Protein AF-A0A225DSV0-F1 (afdb_monomer_lite)

InterPro domains:
  IPR007055 BON domain [PF04972] (25-70)
  IPR007055 BON domain [PS50914] (3-72)

Structure (mmCIF, N/CA/C/O backbone):
data_AF-A0A225DSV0-F1
#
_entry.id   AF-A0A225DSV0-F1
#
loop_
_atom_site.group_PDB
_atom_site.id
_atom_site.type_symbol
_atom_site.label_atom_id
_atom_site.label_alt_id
_atom_site.label_comp_id
_atom_site.label_asym_id
_atom_site.label_entity_id
_atom_site.label_seq_id
_atom_site.pdbx_PDB_ins_code
_atom_site.Cartn_x
_atom_site.Cartn_y
_atom_site.Cartn_z
_atom_site.occupancy
_atom_site.B_iso_or_equiv
_atom_site.auth_seq_id
_atom_site.auth_comp_id
_atom_site.auth_asym_id
_atom_site.auth_atom_id
_atom_site.pdbx_PDB_model_num
ATOM 1 N N . MET A 1 1 ? -11.240 -11.492 34.884 1.00 38.78 1 MET A N 1
ATOM 2 C CA . MET A 1 1 ? -10.766 -12.342 33.770 1.00 38.78 1 MET A CA 1
ATOM 3 C C . MET A 1 1 ? -10.575 -11.434 32.569 1.00 38.78 1 MET A C 1
ATOM 5 O O . MET A 1 1 ? -11.555 -10.891 32.082 1.00 38.78 1 MET A O 1
ATOM 9 N N . ASN A 1 2 ? -9.325 -11.150 32.202 1.00 37.69 2 ASN A N 1
ATOM 10 C CA . ASN A 1 2 ? -8.987 -10.178 31.163 1.00 37.69 2 ASN A CA 1
ATOM 11 C C . ASN A 1 2 ? -9.088 -10.851 29.787 1.00 37.69 2 ASN A C 1
ATOM 13 O O . ASN A 1 2 ? -8.182 -11.575 29.384 1.00 37.69 2 ASN A O 1
ATOM 17 N N . VAL A 1 3 ? -10.216 -10.668 29.105 1.00 54.38 3 VAL A N 1
ATOM 18 C CA . VAL A 1 3 ? -10.406 -11.114 27.722 1.00 54.38 3 VAL A CA 1
ATOM 19 C C . VAL A 1 3 ? -10.301 -9.874 26.850 1.00 54.38 3 VAL A C 1
ATOM 21 O O . VAL A 1 3 ? -11.299 -9.179 26.717 1.00 54.38 3 VAL A O 1
ATOM 24 N N . SER A 1 4 ? -9.109 -9.557 26.334 1.00 49.06 4 SER A N 1
ATOM 25 C CA . SER A 1 4 ? -8.880 -8.772 25.099 1.00 49.06 4 SER A CA 1
ATOM 26 C C . SER A 1 4 ? -7.394 -8.442 24.935 1.00 49.06 4 SER A C 1
ATOM 28 O O . SER A 1 4 ? -6.990 -7.287 24.916 1.00 49.06 4 SER A O 1
ATOM 30 N N . ALA A 1 5 ? -6.559 -9.463 24.760 1.00 49.84 5 ALA A N 1
ATOM 31 C CA . ALA A 1 5 ? -5.406 -9.294 23.882 1.00 49.84 5 ALA A CA 1
ATOM 32 C C . ALA A 1 5 ? -5.917 -9.487 22.447 1.00 49.84 5 ALA A C 1
ATOM 34 O O . ALA A 1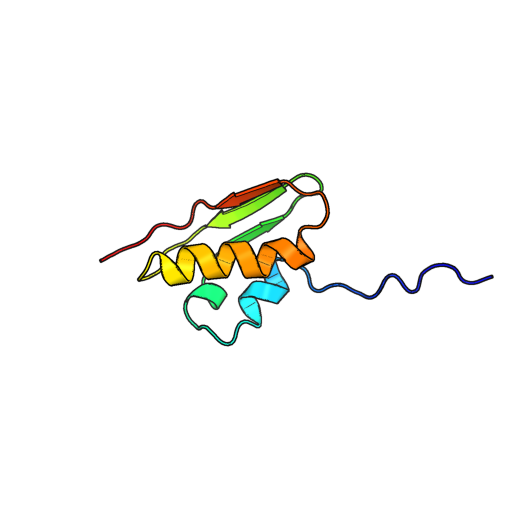 5 ? -5.645 -10.501 21.808 1.00 49.84 5 ALA A O 1
ATOM 35 N N . VAL A 1 6 ? -6.753 -8.562 21.964 1.00 55.34 6 VAL A N 1
ATOM 36 C CA . VAL A 1 6 ? -6.914 -8.416 20.517 1.00 55.34 6 VAL A CA 1
ATOM 37 C C . VAL A 1 6 ? -5.580 -7.830 20.094 1.00 55.34 6 VAL A C 1
ATOM 39 O O . VAL A 1 6 ? -5.297 -6.679 20.401 1.00 55.34 6 VAL A O 1
ATOM 42 N N . LEU A 1 7 ? -4.700 -8.670 19.553 1.00 56.53 7 LEU A N 1
ATOM 43 C CA . LEU A 1 7 ? -3.426 -8.232 18.994 1.00 56.53 7 LEU A CA 1
ATOM 44 C C . LEU A 1 7 ? -3.720 -7.012 18.114 1.00 56.53 7 LEU A C 1
ATOM 46 O O . LEU A 1 7 ? -4.589 -7.118 17.248 1.00 56.53 7 LEU A O 1
ATOM 50 N N . ASP A 1 8 ? -3.064 -5.879 18.377 1.00 68.69 8 ASP A N 1
ATOM 51 C CA . ASP A 1 8 ? -3.163 -4.672 17.552 1.00 68.69 8 ASP A CA 1
ATOM 52 C C . ASP A 1 8 ? -2.712 -5.035 16.133 1.00 68.69 8 ASP A C 1
ATOM 54 O O . ASP A 1 8 ? -1.531 -4.986 15.784 1.00 68.69 8 ASP A O 1
ATOM 58 N N . MET A 1 9 ? -3.657 -5.498 15.318 1.00 71.19 9 MET A N 1
ATOM 59 C CA . MET A 1 9 ? -3.413 -5.767 13.916 1.00 71.19 9 MET A CA 1
ATOM 60 C C . MET A 1 9 ? -3.148 -4.417 13.256 1.00 71.19 9 MET A C 1
ATOM 62 O O . MET A 1 9 ? -3.925 -3.479 13.465 1.00 71.19 9 MET A O 1
ATOM 66 N N . PRO A 1 10 ? -2.070 -4.289 12.465 1.00 88.50 10 PRO A N 1
ATOM 67 C CA . PRO A 1 10 ? -1.755 -3.023 11.830 1.00 88.50 10 PRO A CA 1
ATOM 68 C C . PRO A 1 10 ? -2.926 -2.595 10.949 1.00 88.50 10 PRO A C 1
ATOM 70 O O . PRO A 1 10 ? -3.551 -3.415 10.273 1.00 88.50 10 PRO A O 1
ATOM 73 N N . THR A 1 11 ? -3.237 -1.301 10.949 1.00 94.56 11 THR A N 1
ATOM 74 C CA . THR A 1 11 ? -4.311 -0.787 10.099 1.00 94.56 11 THR A CA 1
ATOM 75 C C . THR A 1 11 ? -3.950 -0.963 8.615 1.00 94.56 11 THR A C 1
ATOM 77 O O . THR A 1 11 ? -2.768 -1.107 8.269 1.00 94.56 11 THR A O 1
ATOM 80 N N . PRO A 1 12 ? -4.936 -0.962 7.700 1.00 96.38 12 PRO A N 1
ATOM 81 C CA . PRO A 1 12 ? -4.676 -0.945 6.261 1.00 96.38 12 PRO A CA 1
ATOM 82 C C . PRO A 1 12 ? -3.686 0.143 5.818 1.00 96.38 12 PRO A C 1
ATOM 84 O O . PRO A 1 12 ? -2.788 -0.130 5.020 1.00 96.38 12 PRO A O 1
ATOM 87 N N . GLU A 1 13 ? -3.811 1.349 6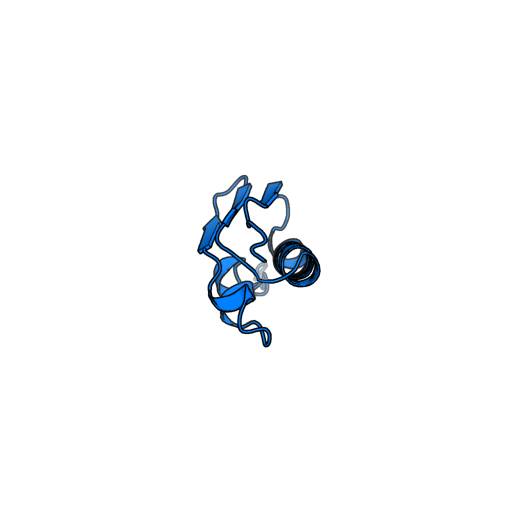.376 1.00 96.12 13 GLU A N 1
ATOM 88 C CA . GLU A 1 13 ? -2.921 2.488 6.135 1.00 96.12 13 GLU A CA 1
ATOM 89 C C . GLU A 1 13 ? -1.492 2.140 6.571 1.00 96.12 13 GLU A C 1
ATOM 91 O O . GLU A 1 13 ? -0.564 2.178 5.762 1.00 96.12 13 GLU A O 1
ATOM 96 N N . ALA A 1 14 ? -1.326 1.720 7.832 1.00 96.00 14 ALA A N 1
ATOM 97 C CA . ALA A 1 14 ? -0.027 1.378 8.403 1.00 96.00 14 ALA A CA 1
ATOM 98 C C . ALA A 1 14 ? 0.657 0.241 7.628 1.00 96.00 14 ALA A C 1
ATOM 100 O O . ALA A 1 14 ? 1.867 0.278 7.405 1.00 96.00 14 ALA A O 1
ATOM 101 N N . THR A 1 15 ? -0.123 -0.734 7.159 1.00 96.62 15 THR A N 1
ATOM 102 C CA . THR A 1 15 ? 0.368 -1.872 6.373 1.00 96.62 15 THR A CA 1
ATOM 103 C C . THR A 1 15 ? 1.006 -1.425 5.059 1.00 96.62 15 THR A C 1
ATOM 105 O O . THR A 1 15 ? 2.098 -1.883 4.716 1.00 96.62 15 THR A O 1
ATOM 108 N N . LEU A 1 16 ? 0.369 -0.508 4.322 1.00 97.12 16 LEU A N 1
ATOM 109 C CA . LEU A 1 16 ? 0.945 -0.001 3.075 1.00 97.12 16 LEU A CA 1
ATOM 110 C C . LEU A 1 16 ? 2.087 0.984 3.323 1.00 97.12 16 LEU A C 1
ATOM 112 O O . LEU A 1 16 ? 3.097 0.908 2.623 1.00 97.12 16 LEU A O 1
ATOM 116 N N . SER A 1 17 ? 1.984 1.848 4.336 1.00 96.75 17 SER A N 1
ATOM 117 C CA . SER A 1 17 ? 3.054 2.786 4.700 1.00 96.75 17 SER A CA 1
ATOM 118 C C . SER A 1 17 ? 4.337 2.085 5.162 1.00 96.75 17 SER A C 1
ATOM 120 O O . SER A 1 17 ? 5.427 2.583 4.886 1.00 96.75 17 SER A O 1
ATOM 122 N N . ALA A 1 18 ? 4.235 0.916 5.800 1.00 96.06 18 ALA A N 1
ATOM 123 C CA . ALA A 1 18 ? 5.380 0.110 6.229 1.00 96.06 18 ALA A CA 1
ATOM 124 C C . ALA A 1 18 ? 5.920 -0.843 5.143 1.00 96.06 18 ALA A C 1
ATOM 126 O O . ALA A 1 18 ? 6.901 -1.550 5.373 1.00 96.06 18 ALA A O 1
ATOM 127 N N . SER A 1 19 ? 5.305 -0.886 3.955 1.00 96.25 19 SER A N 1
ATOM 128 C CA . SER A 1 19 ? 5.706 -1.817 2.900 1.00 96.25 19 SER A CA 1
ATOM 129 C C . SER A 1 19 ? 7.150 -1.587 2.442 1.00 96.25 19 SER A C 1
ATOM 131 O O . SER A 1 19 ? 7.573 -0.456 2.175 1.00 96.25 19 SER A O 1
ATOM 133 N N . ALA A 1 20 ? 7.888 -2.682 2.237 1.00 96.12 20 ALA A N 1
ATOM 134 C CA . ALA A 1 20 ? 9.202 -2.652 1.595 1.00 96.12 20 ALA A CA 1
ATOM 135 C C . ALA A 1 20 ? 9.134 -2.087 0.162 1.00 96.12 20 ALA A C 1
ATOM 137 O O . ALA A 1 20 ? 10.117 -1.539 -0.335 1.00 96.12 20 ALA A O 1
ATOM 138 N N . MET A 1 21 ? 7.967 -2.154 -0.487 1.00 95.75 21 MET A N 1
ATOM 139 C CA . MET A 1 21 ? 7.754 -1.678 -1.851 1.00 95.75 21 MET A CA 1
ATOM 140 C C . MET A 1 21 ? 7.446 -0.170 -1.863 1.00 95.75 21 MET A C 1
ATOM 142 O O . MET A 1 21 ? 6.389 0.243 -1.377 1.00 95.75 21 MET A O 1
ATOM 146 N N . PRO A 1 22 ? 8.303 0.684 -2.457 1.00 96.56 22 PRO A N 1
ATOM 147 C CA . PRO A 1 22 ? 8.099 2.133 -2.437 1.00 96.56 22 PRO A CA 1
ATOM 148 C C . PRO A 1 22 ? 6.818 2.614 -3.120 1.00 96.56 22 PRO A C 1
ATOM 150 O O . PRO A 1 22 ? 6.296 3.658 -2.739 1.00 96.56 22 PRO A O 1
ATOM 153 N N . GLU A 1 23 ? 6.312 1.881 -4.116 1.00 96.81 23 GLU A N 1
ATOM 154 C CA . GLU A 1 23 ? 5.066 2.241 -4.804 1.00 96.81 23 GLU A CA 1
ATOM 155 C C . GLU A 1 23 ? 3.844 2.127 -3.892 1.00 96.81 23 GLU A C 1
ATOM 157 O O . GLU A 1 23 ? 2.942 2.955 -3.971 1.00 96.81 23 GLU A O 1
ATOM 162 N N . LEU A 1 24 ? 3.840 1.143 -2.988 1.00 98.06 24 LEU A N 1
ATOM 163 C CA . LEU A 1 24 ? 2.720 0.884 -2.085 1.00 98.06 24 LEU A CA 1
ATOM 164 C C . LEU A 1 24 ? 2.621 1.968 -1.009 1.00 98.06 24 LEU A C 1
ATOM 166 O O . LEU A 1 24 ? 1.521 2.407 -0.693 1.00 98.06 24 LEU A O 1
ATOM 170 N N . ARG A 1 25 ? 3.764 2.469 -0.519 1.00 98.00 25 ARG A N 1
ATOM 171 C CA . ARG A 1 25 ? 3.816 3.535 0.499 1.00 98.00 25 ARG A CA 1
ATOM 172 C C . ARG A 1 25 ? 3.203 4.862 0.046 1.00 98.00 25 ARG A C 1
ATOM 174 O O . ARG A 1 25 ? 2.911 5.707 0.882 1.00 98.00 25 ARG A O 1
ATOM 181 N N . ARG A 1 26 ? 3.062 5.070 -1.267 1.00 96.38 26 ARG A N 1
ATOM 182 C CA . ARG A 1 26 ? 2.502 6.295 -1.866 1.00 96.38 26 ARG A CA 1
ATOM 183 C C . ARG A 1 26 ? 1.004 6.190 -2.142 1.00 96.38 26 ARG A C 1
ATOM 185 O O . ARG A 1 26 ? 0.415 7.157 -2.621 1.00 96.38 26 ARG A O 1
ATOM 192 N N . LEU A 1 27 ? 0.408 5.021 -1.918 1.00 98.25 27 LEU A N 1
ATOM 193 C CA . LEU A 1 27 ? -1.023 4.829 -2.092 1.00 98.25 27 LEU A CA 1
ATOM 194 C C . LEU A 1 27 ? -1.778 5.466 -0.934 1.00 98.25 27 LEU A C 1
ATOM 196 O O . LEU A 1 27 ? -1.339 5.434 0.214 1.00 98.25 27 LEU A O 1
ATOM 200 N N . ILE A 1 28 ? -2.931 6.029 -1.263 1.00 98.44 28 ILE A N 1
ATOM 201 C CA . ILE A 1 28 ? -3.865 6.578 -0.291 1.00 98.44 28 ILE A CA 1
ATOM 202 C C . ILE A 1 28 ? -4.808 5.453 0.118 1.00 98.44 28 ILE A C 1
ATOM 204 O O . ILE A 1 28 ? -5.292 4.694 -0.731 1.00 98.44 28 ILE A O 1
ATOM 208 N N . VAL A 1 29 ? -5.060 5.369 1.420 1.00 98.38 29 VAL A N 1
ATOM 209 C CA . VAL A 1 29 ? -5.954 4.388 2.021 1.00 98.38 29 VAL A CA 1
ATOM 210 C C . VAL A 1 29 ? -6.991 5.131 2.847 1.00 98.38 29 VAL A C 1
ATOM 212 O O . VAL A 1 29 ? -6.643 5.945 3.697 1.00 98.38 29 VAL A O 1
ATOM 215 N N . GLU A 1 30 ? -8.259 4.856 2.566 1.00 98.06 30 GLU A N 1
ATOM 216 C CA . GLU A 1 30 ? -9.393 5.346 3.344 1.00 98.06 30 GLU A CA 1
ATOM 217 C C . GLU A 1 30 ? -10.125 4.133 3.915 1.00 98.06 30 GLU A C 1
ATOM 219 O O . GLU A 1 30 ? -10.615 3.292 3.155 1.00 98.06 30 GLU A O 1
ATOM 224 N N . ALA A 1 31 ? -10.185 4.021 5.241 1.00 96.44 31 ALA A N 1
ATOM 225 C CA . ALA A 1 31 ? -10.882 2.938 5.919 1.00 96.44 31 ALA A CA 1
ATOM 226 C C . ALA A 1 31 ? -12.094 3.445 6.707 1.00 96.44 31 ALA A C 1
ATOM 228 O O . ALA A 1 31 ? -12.038 4.440 7.426 1.00 96.44 31 ALA A O 1
ATOM 229 N N . THR A 1 32 ? -13.183 2.692 6.602 1.00 95.44 32 THR A N 1
ATOM 230 C CA . THR A 1 32 ? -14.387 2.805 7.427 1.00 95.44 32 THR A CA 1
ATOM 231 C C . THR A 1 32 ? -14.669 1.459 8.096 1.00 95.44 32 THR A C 1
ATOM 233 O O . THR A 1 32 ? -13.964 0.471 7.862 1.00 95.44 32 THR A O 1
ATOM 236 N N . ASP A 1 33 ? -15.746 1.379 8.876 1.00 93.75 33 ASP A N 1
ATOM 237 C CA . ASP A 1 33 ? -16.201 0.125 9.491 1.00 93.75 33 ASP A CA 1
ATOM 238 C C . ASP A 1 33 ? -16.648 -0.931 8.465 1.00 93.75 33 ASP A C 1
ATOM 240 O O . ASP A 1 33 ? -16.726 -2.122 8.778 1.00 93.75 33 ASP A O 1
ATOM 244 N N . HIS A 1 34 ? -16.935 -0.525 7.224 1.00 96.81 34 HIS A N 1
ATOM 245 C CA . HIS A 1 34 ? -17.507 -1.402 6.199 1.00 96.81 34 HIS A CA 1
ATOM 246 C C . HIS A 1 34 ? -16.604 -1.596 4.984 1.00 96.81 34 HIS A C 1
ATOM 248 O O . HIS A 1 34 ? -16.692 -2.632 4.317 1.00 96.81 34 HIS A O 1
ATOM 254 N N . GLU A 1 35 ? -15.724 -0.642 4.689 1.00 97.88 35 GLU A N 1
ATOM 255 C CA . GLU A 1 35 ? -14.879 -0.699 3.503 1.00 97.88 35 GLU A CA 1
ATOM 256 C C . GLU A 1 35 ? -13.486 -0.107 3.691 1.00 97.88 35 GLU A C 1
ATOM 258 O O . GLU A 1 35 ? -13.260 0.746 4.542 1.00 97.88 35 GLU A O 1
ATOM 263 N N . VAL A 1 36 ? -12.564 -0.574 2.851 1.00 98.38 36 VAL A N 1
ATOM 264 C CA . VAL A 1 36 ? -11.226 -0.018 2.667 1.00 98.38 36 VAL A CA 1
ATOM 265 C C . VAL A 1 36 ? -11.054 0.334 1.195 1.00 98.38 36 VAL A C 1
ATOM 267 O O . VAL A 1 36 ? -11.140 -0.542 0.328 1.00 98.38 36 VAL A O 1
ATOM 270 N N . ILE A 1 37 ? -10.801 1.604 0.902 1.00 98.69 37 ILE A N 1
ATOM 271 C CA . ILE A 1 37 ? -10.564 2.099 -0.452 1.00 98.69 37 ILE A CA 1
ATOM 272 C C . ILE A 1 37 ? -9.066 2.333 -0.640 1.00 98.69 37 ILE A C 1
ATOM 274 O O . ILE A 1 37 ? -8.448 3.074 0.118 1.00 98.69 37 ILE A O 1
ATOM 278 N N . LEU A 1 38 ? -8.496 1.730 -1.685 1.00 98.75 38 LEU A N 1
ATOM 279 C CA . LEU A 1 38 ? -7.119 1.972 -2.123 1.00 98.75 38 LEU A CA 1
ATOM 280 C C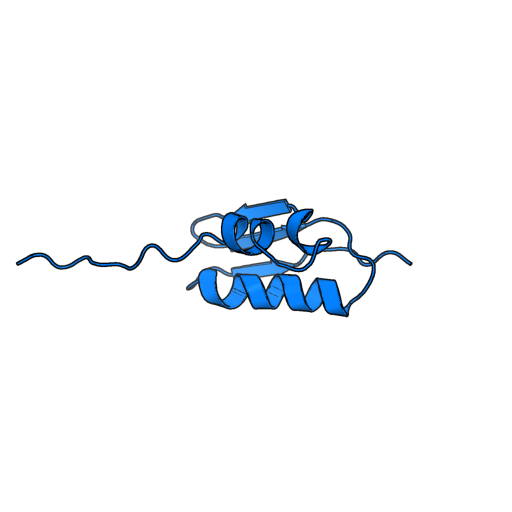 . LEU A 1 38 ? -7.137 2.858 -3.365 1.00 98.75 38 LEU A C 1
ATOM 282 O O . LEU A 1 38 ? -7.792 2.512 -4.351 1.00 98.75 38 LEU A O 1
ATOM 286 N N . SER A 1 39 ? -6.407 3.969 -3.356 1.00 98.69 39 SER A N 1
ATOM 287 C CA . SER A 1 39 ? -6.307 4.867 -4.511 1.00 98.69 39 SER A CA 1
ATOM 288 C C . SER A 1 39 ? -4.883 5.391 -4.722 1.00 98.69 39 SER A C 1
ATOM 290 O O . SER A 1 39 ? -4.025 5.298 -3.847 1.00 98.69 39 SER A O 1
ATOM 292 N N . GLY A 1 40 ? -4.603 5.882 -5.931 1.00 98.19 40 GLY A N 1
ATOM 293 C CA . GLY A 1 40 ? -3.273 6.339 -6.341 1.00 98.19 40 GLY A CA 1
ATOM 294 C C . GLY A 1 40 ? -2.833 5.740 -7.675 1.00 98.19 40 GLY A C 1
ATOM 295 O O . GLY A 1 40 ? -3.653 5.227 -8.442 1.00 98.19 40 GLY A O 1
ATOM 296 N N . ARG A 1 41 ? -1.531 5.823 -7.967 1.00 98.12 41 ARG A N 1
ATOM 297 C CA . ARG A 1 41 ? -0.933 5.329 -9.215 1.00 98.12 41 ARG A CA 1
ATOM 298 C C . ARG A 1 41 ? 0.264 4.428 -8.931 1.00 98.12 41 ARG A C 1
ATOM 300 O O . ARG A 1 41 ? 1.067 4.739 -8.059 1.00 98.12 41 ARG A O 1
ATOM 307 N N . VAL A 1 42 ? 0.401 3.364 -9.713 1.00 98.19 42 VAL A N 1
ATOM 308 C CA . VAL A 1 42 ? 1.542 2.429 -9.687 1.00 98.19 42 VAL A CA 1
ATOM 309 C C . VAL A 1 42 ? 2.052 2.173 -11.103 1.00 98.19 42 VAL A C 1
ATOM 311 O O . VAL A 1 42 ? 1.312 2.398 -12.065 1.00 98.19 42 VAL A O 1
ATOM 314 N N . SER A 1 43 ? 3.291 1.708 -11.247 1.00 97.12 43 SER A N 1
ATOM 315 C CA . SER A 1 43 ? 3.900 1.437 -12.563 1.00 97.12 43 SER A CA 1
ATOM 316 C C . SER A 1 43 ? 3.484 0.094 -13.166 1.00 97.12 43 SER A C 1
ATOM 318 O O . SER A 1 43 ? 3.714 -0.165 -14.346 1.00 97.12 43 SER A O 1
ATOM 320 N N . SER A 1 44 ? 2.875 -0.798 -12.377 1.00 97.94 44 SER A N 1
ATOM 321 C CA . SER A 1 44 ? 2.518 -2.132 -12.857 1.00 97.94 44 SER A CA 1
ATOM 322 C C . SER A 1 44 ? 1.267 -2.708 -12.199 1.00 97.94 44 SER A C 1
ATOM 324 O O . SER A 1 44 ? 0.923 -2.409 -11.053 1.00 97.94 44 SER A O 1
ATOM 326 N N . TYR A 1 45 ? 0.607 -3.616 -12.920 1.00 97.81 45 TYR A N 1
ATOM 327 C CA . TYR A 1 45 ? -0.478 -4.427 -12.363 1.00 97.81 45 TYR A CA 1
ATOM 328 C C . TYR A 1 45 ? -0.013 -5.303 -11.195 1.00 97.81 45 TYR A C 1
ATOM 330 O O . TYR A 1 45 ? -0.804 -5.566 -10.293 1.00 97.81 45 TYR A O 1
ATOM 338 N N . TYR A 1 46 ? 1.269 -5.682 -11.170 1.00 97.50 46 TYR A N 1
ATOM 339 C CA . TYR A 1 46 ? 1.865 -6.394 -10.044 1.00 97.50 46 TYR A CA 1
ATOM 340 C C . TYR A 1 46 ? 1.761 -5.569 -8.757 1.00 97.50 46 TYR A C 1
ATOM 342 O O . TYR A 1 46 ? 1.194 -6.037 -7.775 1.00 97.50 46 TYR A O 1
ATOM 350 N N . HIS A 1 47 ? 2.181 -4.302 -8.770 1.00 98.12 47 HIS A N 1
ATOM 351 C CA . HIS A 1 47 ? 2.053 -3.431 -7.598 1.00 98.12 47 HIS A CA 1
ATOM 352 C C . HIS A 1 47 ? 0.593 -3.173 -7.207 1.00 98.12 47 HIS A C 1
ATOM 354 O O . HIS A 1 47 ? 0.268 -3.152 -6.020 1.00 98.12 47 HIS A O 1
ATOM 360 N N . LYS A 1 48 ? -0.308 -3.047 -8.192 1.00 98.31 48 LYS A N 1
ATOM 361 C CA . LYS A 1 48 ? -1.752 -2.917 -7.940 1.00 98.31 48 LYS A CA 1
ATOM 362 C C . LYS A 1 48 ? -2.319 -4.138 -7.207 1.00 98.31 48 LYS A C 1
ATOM 364 O O . LYS A 1 48 ? -3.135 -3.973 -6.299 1.00 98.31 48 LYS A O 1
ATOM 369 N N . GLN A 1 49 ? -1.898 -5.342 -7.594 1.00 98.25 49 GLN A N 1
ATOM 370 C CA . GLN A 1 49 ? -2.304 -6.586 -6.944 1.00 98.25 49 GLN A CA 1
ATOM 371 C C . GLN A 1 49 ? -1.674 -6.719 -5.553 1.00 98.25 49 GLN A C 1
ATOM 373 O O . GLN A 1 49 ? -2.384 -7.022 -4.597 1.00 98.25 49 GLN A O 1
ATOM 378 N N . MET A 1 50 ? -0.379 -6.421 -5.423 1.00 98.06 50 MET A N 1
ATOM 379 C CA . MET A 1 50 ? 0.334 -6.475 -4.145 1.00 98.06 50 MET A CA 1
ATOM 380 C C . MET A 1 50 ? -0.273 -5.535 -3.101 1.00 98.06 50 MET A C 1
ATOM 382 O O . MET A 1 50 ? -0.413 -5.928 -1.947 1.00 98.06 50 MET A O 1
ATOM 386 N N . ALA A 1 51 ? -0.692 -4.329 -3.494 1.00 98.12 51 ALA A N 1
ATOM 387 C CA . ALA A 1 51 ? -1.374 -3.400 -2.593 1.00 98.12 51 ALA A CA 1
ATOM 388 C C . ALA A 1 51 ? -2.683 -3.982 -2.034 1.00 98.12 51 ALA A C 1
ATOM 390 O O . ALA A 1 51 ? -2.951 -3.890 -0.838 1.00 98.12 51 ALA A O 1
ATOM 391 N N . GLN A 1 52 ? -3.489 -4.612 -2.893 1.00 98.19 52 GLN A N 1
ATOM 392 C CA . GLN A 1 52 ? -4.742 -5.233 -2.471 1.00 98.19 52 GLN A CA 1
ATOM 393 C C . GLN A 1 52 ? -4.508 -6.424 -1.546 1.00 98.19 52 GLN A C 1
ATOM 395 O O . GLN A 1 52 ? -5.226 -6.571 -0.560 1.00 98.19 52 GLN A O 1
ATOM 400 N N . GLU A 1 53 ? -3.522 -7.264 -1.854 1.00 97.62 53 GLU A N 1
ATOM 401 C CA . GLU A 1 53 ? -3.253 -8.454 -1.053 1.00 97.62 53 GLU A CA 1
ATOM 402 C C . GLU A 1 53 ? -2.664 -8.106 0.314 1.00 97.62 53 GLU A C 1
ATOM 404 O O . GLU A 1 53 ? -3.113 -8.639 1.324 1.00 97.62 53 GLU A O 1
ATOM 409 N N . ALA A 1 54 ? -1.754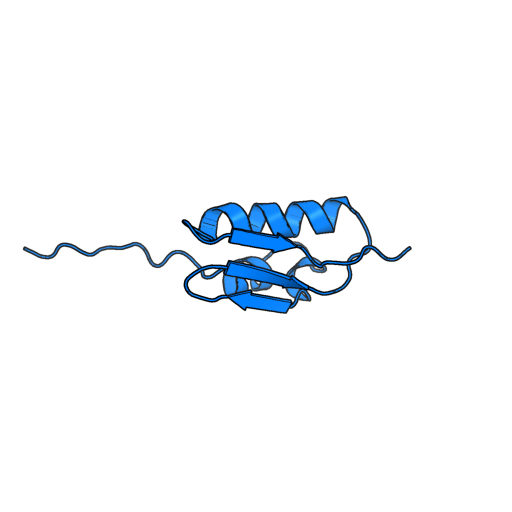 -7.128 0.370 1.00 96.38 54 ALA A N 1
ATOM 410 C CA . ALA A 1 54 ? -1.216 -6.628 1.631 1.00 96.38 54 ALA A CA 1
ATOM 411 C C . ALA A 1 54 ? -2.337 -6.153 2.573 1.00 96.38 54 ALA A C 1
ATOM 413 O O . ALA A 1 54 ? -2.355 -6.503 3.751 1.00 96.38 54 ALA A O 1
ATOM 414 N N . VAL A 1 55 ? -3.320 -5.419 2.042 1.00 97.00 55 VAL A N 1
ATOM 415 C CA . VAL A 1 55 ? -4.464 -4.936 2.827 1.00 97.00 55 VAL A CA 1
ATOM 416 C C . VAL A 1 55 ? -5.465 -6.044 3.160 1.00 97.00 55 VAL A C 1
ATOM 418 O O . VAL A 1 55 ? -6.125 -5.970 4.197 1.00 97.00 55 VAL A O 1
ATOM 421 N N . ARG A 1 56 ? -5.572 -7.103 2.347 1.00 96.12 56 ARG A N 1
ATOM 422 C CA . ARG A 1 56 ? -6.542 -8.190 2.563 1.00 96.12 56 ARG A CA 1
ATOM 423 C C . ARG A 1 56 ? -6.414 -8.834 3.939 1.00 96.12 56 ARG A C 1
ATOM 425 O O . ARG A 1 56 ? -7.432 -9.103 4.573 1.00 96.12 56 ARG A O 1
ATOM 432 N N . HIS A 1 57 ? -5.190 -9.024 4.421 1.00 90.12 57 HIS A N 1
ATOM 433 C CA . HIS A 1 57 ? -4.933 -9.672 5.709 1.00 90.12 57 HIS A CA 1
ATOM 434 C C . HIS A 1 57 ? -5.347 -8.833 6.923 1.00 90.12 57 HIS A C 1
ATOM 436 O O . HIS A 1 57 ? -5.605 -9.386 7.988 1.00 90.12 57 HIS A O 1
ATOM 442 N N . VAL A 1 58 ? -5.449 -7.514 6.759 1.00 94.94 58 VAL 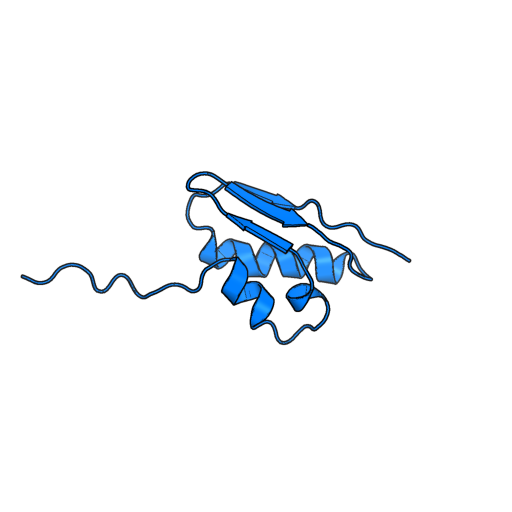A N 1
ATOM 443 C CA . VAL A 1 58 ? -5.774 -6.575 7.843 1.00 94.94 58 VAL A CA 1
ATOM 444 C C . VAL A 1 58 ? -7.156 -5.939 7.686 1.00 94.94 58 VAL A C 1
ATOM 446 O O . VAL A 1 58 ? -7.687 -5.347 8.623 1.00 94.94 58 VAL A O 1
ATOM 449 N N . ALA A 1 59 ? -7.801 -6.097 6.527 1.00 94.62 59 ALA A N 1
ATOM 450 C CA . ALA A 1 59 ? -9.139 -5.574 6.259 1.00 94.62 59 ALA A CA 1
ATOM 451 C C . ALA A 1 59 ? -10.242 -6.264 7.087 1.00 94.62 59 ALA A C 1
ATOM 453 O O . ALA A 1 59 ? -11.320 -5.695 7.266 1.00 94.62 59 ALA A O 1
ATOM 454 N N . GLY A 1 60 ? -10.000 -7.453 7.645 1.00 93.00 60 GLY A N 1
A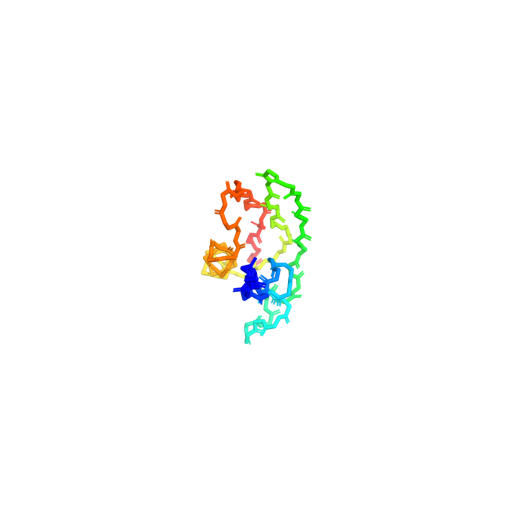TOM 455 C CA . GLY A 1 60 ? -11.012 -8.187 8.407 1.00 93.00 60 GLY A CA 1
ATOM 456 C C . GLY A 1 60 ? -12.250 -8.481 7.552 1.00 93.00 60 GLY A C 1
ATOM 457 O O . GLY A 1 60 ? -12.136 -9.044 6.468 1.00 93.00 60 GLY A O 1
ATOM 458 N N . ARG A 1 61 ? -13.442 -8.089 8.023 1.00 94.50 61 ARG A N 1
ATOM 459 C CA . ARG A 1 61 ? -14.714 -8.272 7.287 1.00 94.50 61 ARG A CA 1
ATOM 460 C C . ARG A 1 61 ? -15.039 -7.133 6.310 1.00 94.50 61 ARG A C 1
ATOM 462 O O . ARG A 1 61 ? -16.077 -7.187 5.654 1.00 94.50 61 ARG A O 1
ATOM 469 N N . ARG A 1 62 ? -14.197 -6.097 6.236 1.00 96.69 62 ARG A N 1
ATOM 470 C CA . ARG A 1 62 ? -14.431 -4.922 5.387 1.00 96.69 62 ARG A CA 1
ATOM 471 C C . ARG A 1 62 ? -14.279 -5.289 3.915 1.00 96.69 62 ARG A C 1
ATOM 473 O O . ARG A 1 62 ? -13.394 -6.053 3.532 1.00 96.69 62 ARG A O 1
ATOM 480 N N . ARG A 1 63 ? -15.120 -4.699 3.070 1.00 98.00 63 ARG A N 1
ATOM 481 C CA . ARG A 1 63 ? -14.998 -4.797 1.614 1.00 98.00 63 ARG A CA 1
ATOM 482 C C . ARG A 1 63 ? -13.783 -4.002 1.143 1.00 98.00 63 ARG A C 1
ATOM 484 O O . ARG A 1 63 ? -13.590 -2.871 1.570 1.00 98.00 63 ARG A O 1
ATOM 491 N N . ILE A 1 64 ? -13.001 -4.547 0.217 1.00 98.31 64 ILE A N 1
ATOM 492 C CA . ILE A 1 64 ? -11.846 -3.839 -0.353 1.00 98.31 64 ILE A CA 1
ATOM 493 C C . ILE A 1 64 ? -12.216 -3.298 -1.732 1.00 98.31 64 ILE A C 1
ATOM 495 O O . ILE A 1 64 ? -12.669 -4.048 -2.598 1.00 98.31 64 ILE A O 1
ATOM 499 N N . VAL A 1 65 ? -12.005 -2.000 -1.944 1.00 98.50 65 VAL A N 1
ATOM 500 C CA . VAL A 1 65 ? -12.251 -1.308 -3.213 1.00 98.50 65 VAL A CA 1
ATOM 501 C C . VAL A 1 65 ? -10.927 -0.789 -3.761 1.00 98.50 65 VAL A C 1
ATOM 503 O O . VAL A 1 65 ? -10.394 0.218 -3.304 1.00 98.50 65 VAL A O 1
ATOM 506 N N . ASN A 1 66 ? -10.388 -1.468 -4.770 1.00 98.44 66 ASN A N 1
ATOM 507 C CA . ASN A 1 66 ? -9.110 -1.099 -5.374 1.00 98.44 66 ASN A CA 1
ATOM 508 C C . ASN A 1 66 ? -9.305 -0.168 -6.583 1.00 98.44 66 ASN A C 1
ATOM 510 O O . ASN A 1 66 ? -9.559 -0.619 -7.703 1.00 98.44 66 ASN A O 1
ATOM 514 N N . ARG A 1 67 ? -9.155 1.139 -6.354 1.00 98.56 67 ARG A N 1
ATOM 515 C CA . ARG A 1 67 ? -9.197 2.204 -7.371 1.00 98.56 67 ARG A CA 1
ATOM 516 C C . ARG A 1 67 ? -7.804 2.617 -7.862 1.00 98.56 67 ARG A C 1
ATOM 518 O O . ARG A 1 67 ? -7.675 3.637 -8.534 1.00 98.56 67 ARG A O 1
ATOM 525 N N . VAL A 1 68 ? -6.756 1.855 -7.549 1.00 98.56 68 VAL A N 1
ATOM 526 C CA . VAL A 1 68 ? -5.388 2.168 -7.985 1.00 98.56 68 VAL A CA 1
ATOM 527 C C . VAL A 1 68 ? -5.300 2.104 -9.512 1.00 98.56 68 VAL A C 1
ATOM 529 O O . VAL A 1 68 ? -5.738 1.132 -10.132 1.00 98.56 68 VAL A O 1
ATOM 532 N N . ALA A 1 69 ? -4.721 3.125 -10.136 1.00 98.38 69 ALA A N 1
ATOM 533 C CA . ALA A 1 69 ? -4.480 3.163 -11.574 1.00 98.38 69 ALA A CA 1
ATOM 534 C C . ALA A 1 69 ? -3.062 2.678 -11.906 1.00 98.38 69 ALA A C 1
ATOM 536 O O . ALA A 1 69 ? -2.110 2.960 -11.179 1.00 98.38 69 ALA A O 1
ATOM 537 N N . VAL A 1 70 ? -2.912 1.970 -13.024 1.00 98.19 70 VAL A N 1
ATOM 538 C CA . VAL A 1 70 ? -1.594 1.621 -13.571 1.00 98.19 70 VAL A CA 1
ATOM 539 C C . VAL A 1 70 ? -1.255 2.639 -14.654 1.00 98.19 70 VAL A C 1
ATOM 541 O O . VAL A 1 70 ? -2.070 2.851 -15.551 1.00 98.19 70 VAL A O 1
ATOM 544 N N . HIS A 1 71 ? -0.085 3.269 -14.565 1.00 92.38 71 HIS A N 1
ATOM 545 C CA . HIS A 1 71 ? 0.432 4.172 -15.596 1.00 92.38 71 HIS A CA 1
ATOM 546 C C . HIS A 1 71 ? 1.659 3.538 -16.254 1.00 92.38 71 HIS A C 1
ATOM 548 O O . HIS A 1 71 ? 2.465 2.911 -15.567 1.00 92.38 71 HIS A O 1
ATOM 554 N N . ARG A 1 72 ? 1.737 3.646 -17.581 1.00 67.62 72 ARG A N 1
ATOM 555 C CA . ARG A 1 72 ? 2.908 3.279 -18.381 1.00 67.62 72 ARG A CA 1
ATOM 556 C C . ARG A 1 72 ? 3.713 4.523 -18.703 1.00 67.62 72 ARG A C 1
ATOM 558 O O . ARG A 1 72 ? 3.066 5.581 -18.869 1.00 67.62 72 ARG A O 1
#

Secondary structure (DSSP, 8-state):
--------PPPHHHHHHT-SSTTGGG-EEEE-SSEEEEESEESSHHHHHHHHHHHHTT-TTSEEEE-PEE--

Radius of gyration: 13.31 Å; chains: 1; bounding box: 27×19×52 Å

Sequence (72 aa):
MNVSAVLDMPTPEATLSASAMPELRRLIVEATDHEVILSGRVSSYYHKQMAQEAVRHVAGRRRIVNRVAVHR

pLDDT: mean 91.02, std 15.2, range [37.69, 98.75]

Foldseek 3Di:
DDPDPPPCQDALLRLQCPDPDPQSVPWDWDDDPAAIETEEEDQDPVSLVVSQVSNVVRCPNHHYHRHYYHDD

Organism: NCBI:txid1908690